Protein AF-A0A952IB17-F1 (afdb_monomer_lite)

Sequence (67 aa):
GALVEVGAARKNIQWLSEHLRMKNRSLGPPTADGAGLYLVKVVYPEAFGLPCEPSGPRFISNEPRKG

Foldseek 3Di:
DVVVCCVVVVDDPVVVVVVVVVVDCVPDDDDDDPVPDDDFDDDDPCVVVDDDDDGDDPPDDPDPPDD

Structure (mmCIF, N/CA/C/O backbone):
data_AF-A0A952IB17-F1
#
_entry.id   AF-A0A952IB17-F1
#
loop_
_atom_site.group_PDB
_atom_site.id
_atom_site.type_symbol
_atom_site.label_atom_id
_atom_site.label_alt_id
_atom_site.label_comp_id
_atom_site.label_asym_id
_atom_site.label_entity_id
_atom_site.label_seq_id
_atom_site.pdbx_PDB_ins_code
_atom_site.Cartn_x
_atom_site.Cartn_y
_atom_site.Cartn_z
_atom_site.occupancy
_atom_site.B_iso_or_equiv
_atom_site.auth_seq_id
_atom_site.auth_comp_id
_atom_site.auth_asym_id
_atom_site.auth_atom_id
_atom_site.pdbx_PDB_model_num
ATOM 1 N N . GLY A 1 1 ? 3.178 -3.820 -7.641 1.00 91.00 1 GLY A N 1
ATOM 2 C CA . GLY A 1 1 ? 3.574 -3.855 -9.060 1.00 91.00 1 GLY A CA 1
ATOM 3 C C . GLY A 1 1 ? 4.096 -2.512 -9.527 1.00 91.00 1 GLY A C 1
ATOM 4 O O . GLY A 1 1 ? 5.292 -2.367 -9.693 1.00 91.00 1 GLY A O 1
ATOM 5 N N . ALA A 1 2 ? 3.232 -1.507 -9.685 1.00 94.75 2 ALA A N 1
ATOM 6 C CA . ALA A 1 2 ? 3.586 -0.244 -10.353 1.00 94.75 2 ALA A CA 1
ATOM 7 C C . ALA A 1 2 ? 4.809 0.485 -9.785 1.00 94.75 2 ALA A C 1
ATOM 9 O O . ALA A 1 2 ? 5.703 0.853 -10.535 1.00 94.75 2 ALA A O 1
ATOM 10 N N . LEU A 1 3 ? 4.886 0.632 -8.463 1.00 95.56 3 LEU A N 1
ATOM 11 C CA . LEU A 1 3 ? 6.032 1.288 -7.828 1.00 95.56 3 LEU A CA 1
ATOM 12 C C . LEU A 1 3 ? 7.336 0.489 -7.980 1.00 95.56 3 LEU A C 1
ATOM 14 O O . LEU A 1 3 ? 8.402 1.088 -8.037 1.00 95.56 3 LEU A O 1
ATOM 18 N N . VAL A 1 4 ? 7.259 -0.840 -8.113 1.00 95.44 4 VAL A N 1
ATOM 19 C CA . VAL A 1 4 ? 8.430 -1.693 -8.383 1.00 95.44 4 VAL A CA 1
ATOM 20 C C . VAL A 1 4 ? 8.967 -1.437 -9.794 1.00 95.44 4 VAL A C 1
ATOM 22 O O . VAL A 1 4 ? 10.176 -1.349 -9.973 1.00 95.44 4 VAL A O 1
ATOM 25 N N . GLU A 1 5 ? 8.088 -1.252 -10.785 1.00 96.12 5 GLU A N 1
ATOM 26 C CA . GLU A 1 5 ? 8.488 -0.889 -12.155 1.00 96.12 5 GLU A CA 1
ATOM 27 C C . GLU A 1 5 ? 9.198 0.469 -12.215 1.00 96.12 5 GLU A C 1
ATOM 29 O O . GLU A 1 5 ? 10.182 0.621 -12.940 1.00 96.12 5 GLU A O 1
ATOM 34 N N . VAL A 1 6 ? 8.717 1.443 -11.434 1.00 96.19 6 VAL A N 1
ATOM 35 C CA . VAL A 1 6 ? 9.326 2.779 -11.348 1.00 96.19 6 VAL A CA 1
ATOM 36 C C . VAL A 1 6 ? 10.663 2.727 -10.610 1.00 96.19 6 VAL A C 1
ATOM 38 O O . VAL A 1 6 ? 11.662 3.230 -11.115 1.00 96.19 6 VAL A O 1
ATOM 41 N N . GLY A 1 7 ? 10.714 2.074 -9.444 1.00 95.44 7 GLY A N 1
ATOM 42 C CA . GLY A 1 7 ? 11.937 1.961 -8.642 1.00 95.44 7 GLY A CA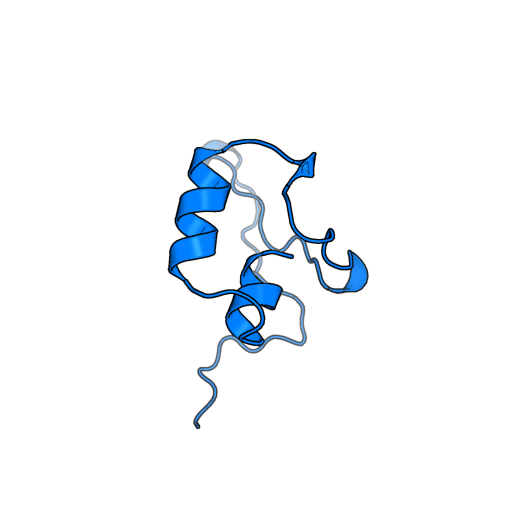 1
ATOM 43 C C . GLY A 1 7 ? 13.060 1.189 -9.340 1.00 95.44 7 GLY A C 1
ATOM 44 O O . GLY A 1 7 ? 14.230 1.472 -9.113 1.00 95.44 7 GLY A O 1
ATOM 45 N N . ALA A 1 8 ? 12.714 0.260 -10.234 1.00 96.50 8 ALA A N 1
ATOM 46 C CA . ALA A 1 8 ? 13.670 -0.461 -11.071 1.00 96.50 8 ALA A CA 1
ATOM 47 C C . ALA A 1 8 ? 14.009 0.257 -12.394 1.00 96.50 8 ALA A C 1
ATOM 49 O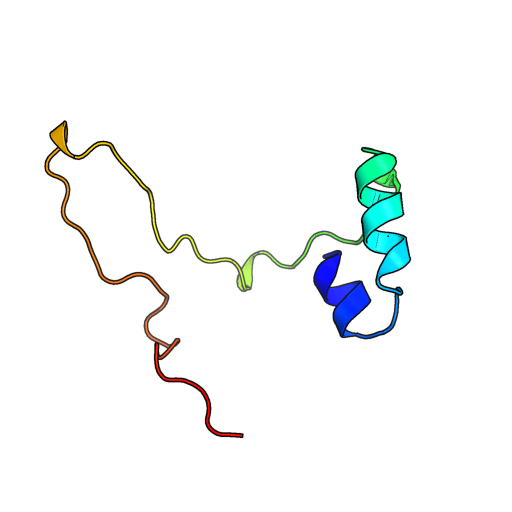 O . ALA A 1 8 ? 14.593 -0.360 -13.282 1.00 96.50 8 ALA A O 1
ATOM 50 N N . ALA A 1 9 ? 13.599 1.521 -12.556 1.00 96.00 9 ALA A N 1
ATOM 51 C CA . ALA A 1 9 ? 13.807 2.341 -13.752 1.00 96.00 9 ALA A CA 1
ATOM 52 C C . ALA A 1 9 ? 13.239 1.757 -15.067 1.00 96.00 9 ALA A C 1
ATOM 54 O O . ALA A 1 9 ? 13.601 2.204 -16.154 1.00 96.00 9 ALA A O 1
ATOM 55 N N . ARG A 1 10 ? 12.307 0.794 -14.999 1.00 96.31 10 ARG A N 1
ATOM 56 C CA . ARG A 1 10 ? 11.622 0.227 -16.181 1.00 96.31 10 ARG A CA 1
ATOM 57 C C . ARG A 1 10 ? 10.491 1.117 -16.689 1.00 96.31 10 ARG A C 1
ATOM 59 O O . ARG A 1 10 ? 10.108 1.043 -17.857 1.00 96.31 10 ARG A O 1
ATOM 66 N N . LYS A 1 11 ? 9.938 1.950 -15.806 1.00 96.19 11 LYS A N 1
ATOM 67 C CA . LYS A 1 11 ? 8.959 2.998 -16.108 1.00 96.19 11 LYS A CA 1
ATOM 68 C C . LYS A 1 11 ? 9.401 4.294 -15.439 1.00 96.19 11 LYS A C 1
ATOM 70 O O . LYS A 1 11 ? 10.022 4.269 -14.382 1.00 96.19 11 LYS A O 1
ATOM 75 N N . ASN A 1 12 ? 9.079 5.429 -16.049 1.00 95.81 12 ASN A N 1
ATOM 76 C CA . ASN A 1 12 ? 9.340 6.733 -15.443 1.00 95.81 12 ASN A CA 1
ATOM 77 C C . ASN A 1 12 ? 8.215 7.122 -14.460 1.00 95.81 12 ASN A C 1
ATOM 79 O O . ASN A 1 12 ? 7.177 6.465 -14.378 1.00 95.81 12 ASN A O 1
ATOM 83 N N . ILE A 1 13 ? 8.418 8.206 -13.709 1.00 95.38 13 ILE A N 1
ATOM 84 C CA . ILE A 1 13 ? 7.437 8.704 -12.729 1.00 95.38 13 ILE A CA 1
ATOM 85 C C . ILE A 1 13 ? 6.145 9.177 -13.417 1.00 95.38 13 ILE A C 1
ATOM 87 O O . ILE A 1 13 ? 5.048 8.923 -12.921 1.00 95.38 13 ILE A O 1
ATOM 91 N N . GLN A 1 14 ? 6.267 9.819 -14.582 1.00 96.50 14 GLN A N 1
ATOM 92 C CA . GLN A 1 14 ? 5.135 10.350 -15.344 1.00 96.50 14 GLN A CA 1
ATOM 93 C C . GLN A 1 14 ? 4.147 9.248 -15.766 1.00 96.50 14 GLN A C 1
ATOM 95 O O . GLN A 1 14 ? 2.932 9.433 -15.672 1.00 96.50 14 GLN A O 1
ATOM 100 N N . TRP A 1 15 ? 4.662 8.071 -16.125 1.00 95.50 15 TRP A N 1
ATOM 101 C CA . TRP A 1 15 ? 3.876 6.895 -16.489 1.00 95.50 15 TRP A CA 1
ATOM 102 C C . TRP A 1 15 ? 2.904 6.478 -15.380 1.00 95.50 15 TRP A C 1
ATOM 104 O O . TRP A 1 15 ? 1.781 6.077 -15.674 1.00 95.50 15 TRP A O 1
ATOM 114 N N . LEU A 1 16 ? 3.289 6.595 -14.103 1.00 95.00 16 LEU A N 1
ATOM 115 C CA . LEU A 1 16 ? 2.407 6.224 -12.993 1.00 95.00 16 LEU A CA 1
ATOM 116 C C . LEU A 1 16 ? 1.171 7.133 -12.928 1.00 95.00 16 LEU A C 1
ATOM 118 O O . LEU A 1 16 ? 0.060 6.650 -12.710 1.00 95.00 16 LEU A O 1
ATOM 122 N N . SER A 1 17 ? 1.358 8.435 -13.157 1.00 94.75 17 SER A N 1
ATOM 123 C CA . SER A 1 17 ? 0.267 9.415 -13.198 1.00 94.75 17 SER A CA 1
ATOM 124 C C . SER A 1 17 ? -0.691 9.138 -14.360 1.00 94.75 17 SER A C 1
ATOM 126 O O . SER A 1 17 ? -1.911 9.080 -14.182 1.00 94.75 17 SER A O 1
ATOM 128 N N . GLU A 1 18 ? -0.142 8.870 -15.547 1.00 94.06 18 GLU A N 1
ATOM 129 C CA . GLU A 1 18 ? -0.923 8.478 -16.724 1.00 94.06 18 GLU A CA 1
ATOM 130 C C . GLU A 1 18 ? -1.697 7.182 -16.477 1.00 94.06 18 GLU A C 1
ATOM 132 O O . GLU A 1 18 ? -2.887 7.093 -16.790 1.00 94.06 18 GLU A O 1
ATOM 137 N N . HIS A 1 19 ? -1.052 6.201 -15.844 1.00 93.38 19 HIS A N 1
ATOM 138 C CA . HIS A 1 19 ? -1.657 4.924 -15.503 1.00 93.38 19 HIS A CA 1
ATOM 139 C C . HIS A 1 19 ? -2.860 5.073 -14.561 1.00 93.38 19 HIS A C 1
ATOM 141 O O . HIS A 1 19 ? -3.921 4.498 -14.819 1.00 93.38 19 HIS A O 1
ATOM 147 N N . LEU A 1 20 ? -2.737 5.900 -13.518 1.00 94.50 20 LEU A N 1
ATOM 148 C CA . LEU A 1 20 ? -3.839 6.207 -12.600 1.00 94.50 20 LEU A CA 1
ATOM 149 C C . LEU A 1 20 ? -5.013 6.891 -13.312 1.00 94.50 20 LEU A C 1
ATOM 151 O O . LEU A 1 20 ? -6.171 6.578 -13.029 1.00 94.50 20 LEU A O 1
ATOM 155 N N . ARG A 1 21 ? -4.729 7.785 -14.267 1.00 96.25 21 ARG A N 1
ATOM 156 C CA . ARG A 1 21 ? -5.763 8.491 -15.036 1.00 96.25 21 ARG A CA 1
ATOM 157 C C . ARG A 1 21 ? -6.569 7.559 -15.941 1.00 96.25 21 ARG A C 1
ATOM 159 O O . ARG A 1 21 ? -7.764 7.777 -16.111 1.00 96.25 21 ARG A O 1
ATOM 166 N N . MET A 1 22 ? -5.943 6.515 -16.480 1.00 94.31 22 MET A N 1
ATOM 167 C CA . MET A 1 22 ? -6.616 5.546 -17.353 1.00 94.31 22 MET A CA 1
ATOM 168 C C . MET A 1 22 ? -7.617 4.645 -16.618 1.00 94.31 22 MET A C 1
ATOM 170 O O . MET A 1 22 ? -8.524 4.125 -17.261 1.00 94.31 22 MET A O 1
ATOM 174 N N . LYS A 1 23 ? -7.457 4.424 -15.302 1.00 93.25 23 LYS A N 1
ATOM 175 C CA . LYS A 1 23 ? -8.319 3.538 -14.484 1.00 93.25 23 LYS A CA 1
ATOM 176 C C . LYS A 1 23 ? -8.575 2.152 -15.110 1.00 93.25 23 LYS A C 1
ATOM 178 O O . LYS A 1 23 ? -9.621 1.548 -14.895 1.00 93.25 23 LYS A O 1
ATOM 183 N N . ASN A 1 24 ? -7.616 1.636 -15.880 1.00 94.69 24 ASN A N 1
ATOM 184 C CA . ASN A 1 24 ? -7.766 0.405 -16.652 1.00 94.69 24 ASN A CA 1
ATOM 185 C C . ASN A 1 24 ? -6.754 -0.650 -16.188 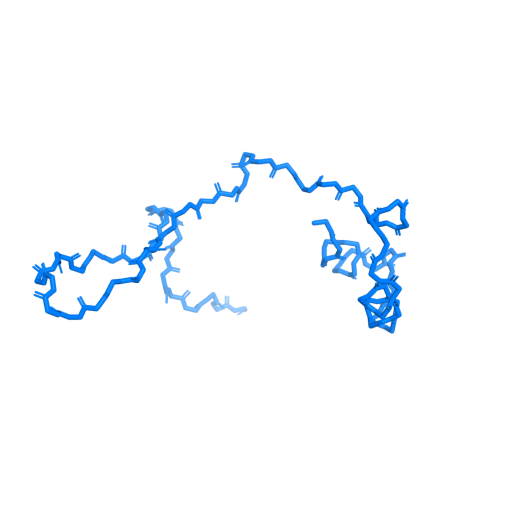1.00 94.69 24 ASN A C 1
ATOM 187 O O . ASN A 1 24 ? -5.552 -0.524 -16.436 1.00 94.69 24 ASN A O 1
ATOM 191 N N . ARG A 1 25 ? -7.246 -1.713 -15.534 1.00 93.19 25 ARG A N 1
ATOM 192 C CA . ARG A 1 25 ? -6.393 -2.769 -14.966 1.00 93.19 25 ARG A CA 1
ATOM 193 C C . ARG A 1 25 ? -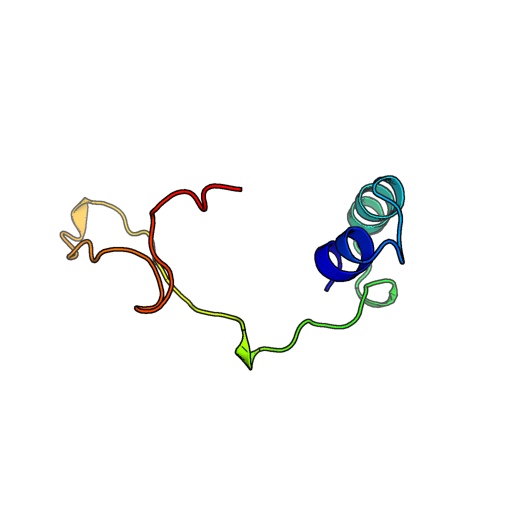5.624 -3.550 -16.030 1.00 93.19 25 ARG A C 1
ATOM 195 O O . ARG A 1 25 ? -4.501 -3.963 -15.740 1.00 93.19 25 ARG A O 1
ATOM 202 N N . SER A 1 26 ? -6.178 -3.711 -17.231 1.00 93.44 26 SER A N 1
ATOM 203 C CA . SER A 1 26 ? -5.549 -4.459 -18.329 1.00 93.44 26 SER A CA 1
ATOM 204 C C . SER A 1 26 ? -4.259 -3.806 -18.828 1.00 93.44 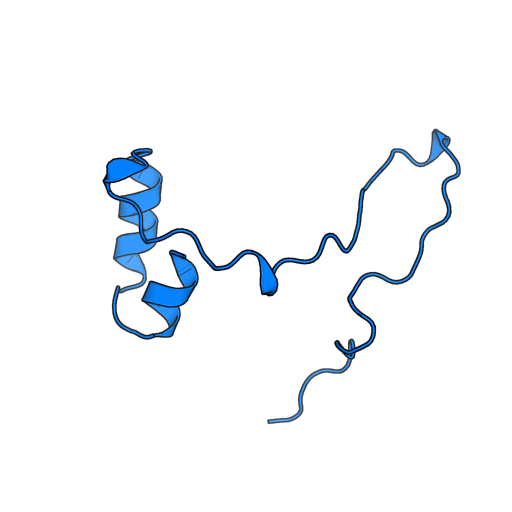26 SER A C 1
ATOM 206 O O . SER A 1 26 ? -3.396 -4.487 -19.366 1.00 93.44 26 SER A O 1
ATOM 208 N N . LEU A 1 27 ? -4.103 -2.495 -18.615 1.00 91.38 27 LEU A N 1
ATOM 209 C CA . LEU A 1 27 ? -2.884 -1.739 -18.931 1.00 91.38 27 LEU A CA 1
ATOM 210 C C . LEU A 1 27 ? -1.910 -1.673 -17.746 1.00 91.38 27 LEU A C 1
ATOM 212 O O . LEU A 1 27 ? -0.930 -0.927 -17.773 1.00 91.38 27 LEU A O 1
ATOM 216 N N . GLY A 1 28 ? -2.232 -2.376 -16.659 1.00 90.06 28 GLY A N 1
ATOM 217 C CA . GLY A 1 28 ? -1.489 -2.329 -15.415 1.00 90.06 28 GLY A CA 1
ATOM 218 C C . GLY A 1 28 ? -0.296 -3.267 -15.379 1.00 90.06 28 GLY A C 1
ATOM 219 O O . GLY A 1 28 ? -0.245 -4.260 -16.097 1.00 90.06 28 GLY A O 1
ATOM 220 N N . PRO A 1 29 ? 0.664 -2.980 -14.491 1.00 92.00 29 PRO A N 1
ATOM 221 C CA . PRO A 1 29 ? 1.810 -3.847 -14.284 1.00 92.00 29 PRO A CA 1
ATOM 222 C C . PRO A 1 29 ? 1.367 -5.174 -13.651 1.00 92.00 29 PRO A C 1
ATOM 224 O O . PRO A 1 29 ? 0.273 -5.247 -13.059 1.00 92.00 29 PRO A O 1
ATOM 227 N N . PRO A 1 30 ? 2.229 -6.203 -13.692 1.00 93.44 30 PRO A N 1
ATOM 228 C CA . PRO A 1 30 ? 2.000 -7.442 -12.967 1.00 93.44 30 PRO A CA 1
ATOM 229 C C . PRO A 1 30 ? 1.643 -7.191 -11.497 1.00 93.44 30 PRO A C 1
ATOM 231 O O . PRO A 1 30 ? 2.128 -6.248 -10.849 1.00 93.44 30 PRO A O 1
ATOM 234 N N . THR A 1 31 ? 0.747 -8.026 -10.973 1.00 94.06 31 THR A N 1
ATOM 235 C CA . THR A 1 31 ? 0.452 -8.060 -9.537 1.00 94.06 31 THR A CA 1
ATOM 236 C C . THR A 1 31 ? 1.744 -8.412 -8.794 1.00 94.06 31 THR A C 1
ATOM 238 O O . THR A 1 31 ? 2.504 -9.257 -9.255 1.00 94.06 31 THR A O 1
ATOM 241 N N . ALA A 1 32 ? 2.035 -7.717 -7.689 1.00 94.25 32 ALA A N 1
ATOM 242 C CA . ALA A 1 32 ? 3.189 -8.083 -6.867 1.00 94.25 32 ALA A CA 1
ATOM 243 C C . ALA A 1 32 ? 2.942 -9.437 -6.188 1.00 94.25 32 ALA A C 1
ATOM 245 O O . ALA A 1 32 ? 1.789 -9.807 -5.975 1.00 94.25 32 ALA A O 1
ATOM 246 N N . ASP A 1 33 ? 4.017 -10.137 -5.833 1.00 94.31 33 ASP A N 1
ATOM 247 C CA . ASP A 1 33 ? 3.920 -11.375 -5.067 1.00 94.31 33 ASP A CA 1
ATOM 248 C C . ASP A 1 33 ? 3.254 -11.118 -3.702 1.00 94.31 33 ASP A C 1
ATOM 250 O O . ASP A 1 33 ? 3.553 -10.129 -3.024 1.00 94.31 33 ASP A O 1
ATOM 254 N N . GLY A 1 34 ? 2.342 -12.007 -3.311 1.00 94.00 34 GLY A N 1
ATOM 255 C CA . GLY A 1 34 ? 1.652 -11.948 -2.027 1.00 94.00 34 GLY A CA 1
ATOM 256 C C . GLY A 1 34 ? 2.557 -12.281 -0.842 1.00 94.00 34 GLY A C 1
ATOM 257 O O . GLY A 1 34 ? 2.295 -11.802 0.258 1.00 94.00 34 GLY A O 1
ATOM 258 N N . ALA A 1 35 ? 3.647 -13.028 -1.052 1.00 93.81 35 ALA A N 1
ATOM 259 C CA . ALA A 1 35 ? 4.560 -13.443 0.014 1.00 93.81 35 ALA A CA 1
ATOM 260 C C . ALA A 1 35 ? 5.214 -12.265 0.764 1.00 93.81 35 ALA A C 1
ATOM 262 O O . ALA A 1 35 ? 5.615 -12.414 1.915 1.00 93.81 35 ALA A O 1
ATOM 263 N N . GLY A 1 36 ? 5.311 -11.090 0.130 1.00 91.38 36 GLY A N 1
ATOM 264 C CA . GLY A 1 36 ? 5.854 -9.872 0.739 1.00 91.38 36 GLY A CA 1
ATOM 265 C C . GLY A 1 36 ? 4.820 -8.946 1.393 1.00 91.38 36 GLY A C 1
ATOM 266 O O . GLY A 1 36 ? 5.199 -7.874 1.865 1.00 91.38 36 GLY A O 1
ATOM 267 N N . LEU A 1 37 ? 3.527 -9.293 1.389 1.00 92.31 37 LEU A N 1
ATOM 268 C CA . LEU A 1 37 ? 2.449 -8.435 1.888 1.00 92.31 37 LEU A CA 1
ATOM 269 C C . LEU A 1 37 ? 2.017 -8.851 3.301 1.00 92.31 37 LEU A C 1
ATOM 271 O O . LEU A 1 37 ? 1.571 -9.973 3.516 1.00 92.31 37 LEU A O 1
ATOM 275 N N . TYR A 1 38 ? 2.075 -7.914 4.250 1.00 91.19 38 TYR A N 1
ATOM 276 C CA . TYR A 1 38 ? 1.700 -8.149 5.647 1.00 91.19 38 TYR A CA 1
ATOM 277 C C . TYR A 1 38 ? 0.607 -7.173 6.096 1.00 91.19 38 TYR A C 1
ATOM 279 O O . TYR A 1 38 ? 0.743 -5.960 5.927 1.00 91.19 38 TYR A O 1
ATOM 287 N N . LEU A 1 39 ? -0.465 -7.690 6.708 1.00 90.56 39 LEU A N 1
ATOM 288 C CA . LEU A 1 39 ? -1.469 -6.874 7.396 1.00 90.56 39 LEU A CA 1
ATOM 289 C C . LEU A 1 39 ? -0.925 -6.478 8.773 1.00 90.56 39 LEU A C 1
ATOM 291 O O . LEU A 1 39 ? -0.854 -7.308 9.673 1.00 90.56 39 LEU A O 1
ATOM 295 N N . VAL A 1 40 ? -0.523 -5.216 8.924 1.00 88.69 40 VAL A N 1
ATOM 296 C CA . VAL A 1 40 ? 0.178 -4.739 10.133 1.00 88.69 40 VAL A CA 1
ATOM 297 C C . VAL A 1 40 ? -0.695 -3.942 11.095 1.00 88.69 40 VAL A C 1
ATOM 299 O O . VAL A 1 40 ? -0.313 -3.753 12.245 1.00 88.69 40 VAL A O 1
ATOM 302 N N . LYS A 1 41 ? -1.831 -3.418 10.626 1.00 86.88 41 LYS A N 1
ATOM 303 C CA . LYS A 1 41 ? -2.718 -2.575 11.428 1.00 86.88 41 LYS A CA 1
ATOM 304 C C . LYS A 1 41 ? -4.121 -2.560 10.836 1.00 86.88 41 LYS A C 1
ATOM 306 O O . LYS A 1 41 ? -4.278 -2.423 9.625 1.00 86.88 41 LYS A O 1
ATOM 311 N N . VAL A 1 42 ? -5.122 -2.631 11.707 1.0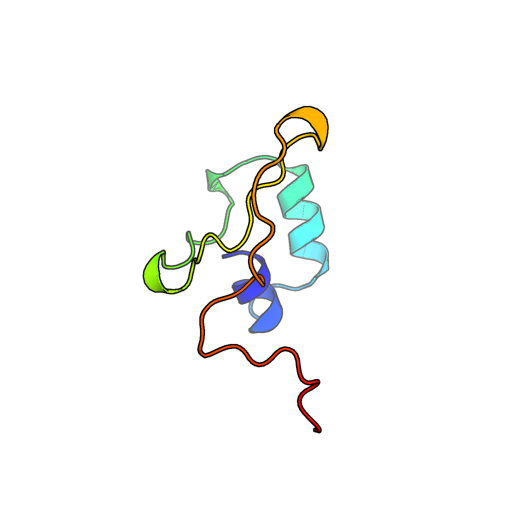0 89.69 42 VAL A N 1
ATOM 312 C CA . VAL A 1 42 ? -6.522 -2.331 11.392 1.00 89.69 42 VAL A CA 1
ATOM 313 C C . VAL A 1 42 ? -6.958 -1.201 12.318 1.00 89.69 42 VAL A C 1
ATOM 315 O O . VAL A 1 42 ? -6.657 -1.232 13.508 1.00 89.69 42 VAL A O 1
ATOM 318 N N . VAL A 1 43 ? -7.601 -0.172 11.769 1.00 89.12 43 VAL A N 1
ATOM 319 C CA . VAL A 1 43 ? -8.026 1.006 12.535 1.00 89.12 43 VAL A CA 1
ATOM 320 C C . VAL A 1 43 ? -9.513 0.887 12.847 1.00 89.12 43 VAL A C 1
ATOM 322 O O . VAL A 1 43 ? -10.321 0.760 11.930 1.00 89.12 43 VAL A O 1
ATOM 325 N N . TYR A 1 44 ? -9.856 0.958 14.133 1.00 90.31 44 TYR A N 1
ATOM 326 C CA . TYR A 1 44 ? -11.231 0.989 14.630 1.00 90.31 44 TYR A CA 1
ATOM 327 C C . TYR A 1 44 ? -11.481 2.276 15.428 1.00 90.31 44 TYR A C 1
ATOM 329 O O . TYR A 1 44 ? -10.532 2.818 16.000 1.00 90.31 44 TYR A O 1
ATOM 337 N N . PRO A 1 45 ? -12.735 2.761 15.495 1.00 94.88 45 PRO A N 1
ATOM 338 C CA . PRO A 1 45 ? -13.109 3.832 16.414 1.00 94.88 45 PRO A CA 1
ATOM 339 C C . PRO A 1 45 ? -12.730 3.517 17.867 1.00 94.88 45 PRO A C 1
ATOM 341 O O . PRO A 1 45 ? -12.861 2.380 18.319 1.00 94.88 45 PRO A O 1
ATOM 344 N N . GLU A 1 46 ? -12.324 4.539 18.621 1.00 92.81 46 GLU A N 1
ATOM 345 C CA . GLU A 1 46 ? -11.866 4.388 20.013 1.00 92.81 46 GLU A CA 1
ATOM 346 C C . GLU A 1 46 ? -12.926 3.782 20.940 1.00 92.81 46 GLU A C 1
ATOM 348 O O . GLU A 1 46 ? -12.587 3.053 21.868 1.00 92.81 46 GLU A O 1
ATOM 353 N N . ALA A 1 47 ? -14.212 4.009 20.647 1.00 96.75 47 ALA A N 1
ATOM 354 C CA . ALA A 1 47 ? -15.344 3.484 21.415 1.00 96.75 47 ALA A CA 1
ATOM 355 C C . ALA A 1 47 ? -15.350 1.950 21.551 1.00 96.75 47 ALA A C 1
ATOM 357 O O . ALA A 1 47 ? -15.994 1.420 22.452 1.00 96.75 47 ALA A O 1
ATOM 358 N N . PHE A 1 48 ? -14.637 1.233 20.678 1.00 94.62 48 PHE A N 1
ATOM 359 C CA . PHE A 1 48 ? -14.519 -0.222 20.749 1.00 94.62 48 PHE A CA 1
ATOM 360 C C . PHE A 1 48 ? -13.456 -0.711 21.744 1.00 94.62 48 PHE A C 1
ATOM 362 O O . PHE A 1 48 ? -13.390 -1.912 21.994 1.00 94.62 48 PHE A O 1
ATOM 369 N N . GLY A 1 49 ? -12.631 0.181 22.308 1.00 92.44 49 GLY A N 1
ATOM 370 C CA . GLY A 1 49 ? -11.681 -0.150 23.377 1.00 92.44 49 GLY A CA 1
ATOM 371 C C . GLY A 1 49 ? -10.674 -1.250 23.022 1.00 92.44 49 GLY A C 1
ATOM 372 O O . GLY A 1 49 ? -10.243 -1.992 23.902 1.00 92.44 49 GLY A O 1
ATOM 373 N N . LEU A 1 50 ? -10.333 -1.400 21.738 1.00 90.56 50 LEU A N 1
ATOM 374 C CA . LEU A 1 50 ? -9.464 -2.482 21.273 1.00 90.56 50 LEU A CA 1
ATOM 375 C C . LEU A 1 50 ? -7.988 -2.225 21.633 1.00 90.56 50 LEU A C 1
ATOM 377 O O . LEU A 1 50 ? -7.535 -1.080 21.545 1.00 90.56 50 LEU A O 1
ATOM 381 N N . PRO A 1 51 ? -7.209 -3.273 21.970 1.00 85.88 51 PRO A N 1
ATOM 382 C CA . PRO A 1 51 ? -5.772 -3.146 22.194 1.00 85.88 51 PRO A CA 1
ATOM 383 C C . PRO A 1 51 ? -5.037 -2.589 20.968 1.00 85.88 51 PRO A C 1
ATOM 385 O O . PRO A 1 51 ? -5.282 -3.005 19.834 1.00 85.88 51 PRO A O 1
ATOM 388 N N . CYS A 1 52 ? -4.105 -1.662 21.200 1.00 79.06 52 CYS A N 1
ATOM 389 C CA . CYS A 1 52 ? -3.226 -1.125 20.168 1.00 79.06 52 CYS A CA 1
ATOM 390 C C . CYS A 1 52 ? -1.864 -1.824 20.258 1.00 79.06 52 CYS A C 1
ATOM 392 O O . CYS A 1 52 ? -1.040 -1.483 21.103 1.00 79.06 52 CYS A O 1
ATOM 394 N N . GLU A 1 53 ? -1.643 -2.815 19.399 1.00 75.31 53 GLU A N 1
ATOM 395 C CA . GLU A 1 53 ? -0.358 -3.511 19.292 1.00 75.31 53 GLU A CA 1
ATOM 396 C C . GLU A 1 53 ? 0.640 -2.709 18.428 1.00 75.31 53 GLU A C 1
ATOM 398 O O . GLU A 1 53 ? 0.227 -1.992 17.504 1.00 75.31 53 GLU A O 1
ATOM 403 N N . PRO A 1 54 ? 1.960 -2.820 18.677 1.00 74.06 54 PRO A N 1
ATOM 404 C CA . PRO A 1 54 ? 2.973 -2.226 17.813 1.00 74.06 54 PRO A CA 1
ATOM 405 C C . PRO A 1 54 ? 2.843 -2.758 16.378 1.00 74.06 54 PRO A C 1
ATOM 407 O O . PRO A 1 54 ? 2.766 -3.961 16.134 1.00 74.06 54 PRO A O 1
ATOM 410 N N . SER A 1 55 ? 2.811 -1.843 15.408 1.00 74.25 55 SER A N 1
ATOM 411 C CA . SER A 1 55 ? 2.598 -2.183 14.001 1.00 74.25 55 SER A CA 1
ATOM 412 C C . SER A 1 55 ? 3.875 -2.702 13.345 1.00 74.25 55 SER A C 1
ATOM 414 O O . SER A 1 55 ? 4.882 -1.995 13.332 1.00 74.25 55 SER A O 1
ATOM 416 N N . GLY A 1 56 ? 3.798 -3.867 12.702 1.00 75.00 56 GLY A N 1
ATOM 417 C CA . GLY A 1 56 ? 4.831 -4.352 11.784 1.00 75.00 56 GLY A CA 1
ATOM 418 C C . GLY A 1 56 ? 5.232 -5.813 12.011 1.00 75.00 56 GLY A C 1
ATOM 419 O O . GLY A 1 56 ? 5.067 -6.342 13.108 1.00 75.00 56 GLY A O 1
ATOM 420 N N . PRO A 1 57 ? 5.774 -6.501 10.992 1.00 80.12 57 PRO A N 1
ATOM 421 C CA . PRO A 1 57 ? 6.413 -7.798 11.180 1.00 80.12 57 PRO A CA 1
ATOM 422 C C . PRO A 1 57 ? 7.630 -7.679 12.107 1.00 80.12 57 PRO A C 1
ATOM 424 O O . PRO A 1 57 ? 8.378 -6.708 12.020 1.00 80.12 57 PRO A O 1
ATOM 427 N N . ARG A 1 58 ? 7.893 -8.704 12.932 1.00 73.62 58 ARG A N 1
ATOM 428 C CA . ARG A 1 58 ? 8.965 -8.687 13.957 1.00 73.62 58 ARG A CA 1
ATOM 429 C C . ARG A 1 58 ? 10.384 -8.409 13.441 1.00 73.62 58 ARG A C 1
ATOM 431 O O . ARG A 1 58 ? 11.262 -8.113 14.237 1.00 73.62 58 ARG A O 1
ATOM 438 N N . PHE A 1 59 ? 10.619 -8.537 12.139 1.00 76.81 59 PHE A N 1
ATOM 439 C CA . PHE A 1 59 ? 11.920 -8.316 11.505 1.00 76.81 59 PHE A CA 1
ATOM 440 C C . PHE A 1 59 ? 12.118 -6.886 10.974 1.00 76.81 59 PHE A C 1
ATOM 442 O O . PHE A 1 59 ? 13.200 -6.573 10.482 1.00 76.81 59 PHE A O 1
ATOM 449 N N . ILE A 1 60 ? 11.098 -6.023 11.031 1.00 74.62 60 ILE A N 1
ATOM 450 C CA . ILE A 1 60 ? 11.206 -4.626 10.602 1.00 74.62 60 ILE A CA 1
ATOM 451 C C . ILE A 1 60 ? 11.446 -3.759 11.840 1.00 74.62 60 ILE A C 1
ATOM 453 O O . ILE A 1 60 ? 10.525 -3.500 12.612 1.00 74.62 60 ILE A O 1
ATOM 457 N N . SER A 1 61 ? 12.687 -3.310 12.033 1.00 69.62 61 SER A N 1
ATOM 458 C CA . SER A 1 61 ? 13.009 -2.301 13.046 1.00 69.62 61 SER A CA 1
ATOM 459 C C . SER A 1 61 ? 12.433 -0.950 12.630 1.00 69.62 61 SER A C 1
ATOM 461 O O . SER A 1 61 ? 12.584 -0.535 11.482 1.00 69.62 61 SER A O 1
ATOM 463 N N . ASN A 1 62 ? 11.837 -0.223 13.574 1.00 63.72 62 ASN A N 1
ATOM 464 C CA . ASN A 1 62 ? 11.371 1.150 13.351 1.00 63.72 62 ASN A CA 1
ATOM 465 C C . ASN A 1 62 ? 12.519 2.184 13.428 1.00 63.72 62 ASN A C 1
ATOM 467 O O . ASN A 1 62 ? 12.283 3.382 13.562 1.00 63.72 62 ASN A O 1
ATOM 471 N N . GLU A 1 63 ? 13.770 1.719 13.388 1.00 61.47 63 GLU A N 1
ATOM 472 C CA . GLU A 1 63 ? 14.962 2.559 13.426 1.00 61.47 63 GLU A CA 1
ATOM 473 C C . GLU A 1 63 ? 15.330 3.025 12.010 1.00 61.47 63 GLU A C 1
ATOM 475 O O . GLU A 1 63 ? 15.350 2.219 11.072 1.00 61.47 63 GLU A O 1
ATOM 480 N N . PRO A 1 64 ? 15.649 4.317 11.817 1.00 55.28 64 PRO A N 1
ATOM 481 C CA . PRO A 1 64 ? 16.114 4.803 10.529 1.00 55.28 64 PRO A CA 1
ATOM 482 C C . PRO A 1 64 ? 17.423 4.098 10.160 1.00 55.28 64 PRO A C 1
ATOM 484 O O . PRO A 1 64 ? 18.406 4.158 10.900 1.00 55.28 64 PRO A O 1
ATOM 487 N N . ARG A 1 65 ? 17.450 3.437 8.995 1.00 56.25 65 ARG A N 1
ATOM 488 C CA . ARG A 1 65 ? 18.683 2.867 8.440 1.00 56.25 65 ARG A CA 1
ATOM 489 C C . ARG A 1 65 ? 19.678 4.008 8.217 1.00 56.25 65 ARG A C 1
ATOM 491 O O . ARG A 1 65 ? 19.443 4.851 7.353 1.00 56.25 65 ARG A O 1
ATOM 498 N N . LYS A 1 66 ? 20.761 4.048 9.001 1.00 51.47 66 LYS A N 1
ATOM 499 C CA . LYS A 1 66 ? 21.902 4.927 8.720 1.00 51.47 66 LYS A CA 1
ATOM 500 C C . LYS A 1 66 ? 22.529 4.456 7.406 1.00 51.47 66 LYS A C 1
ATOM 502 O O . LYS A 1 66 ? 22.893 3.286 7.298 1.00 51.47 66 LYS A O 1
ATOM 507 N N . GLY A 1 67 ? 22.511 5.338 6.409 1.00 57.28 67 GLY A N 1
ATOM 508 C CA . GLY A 1 67 ? 23.219 5.157 5.142 1.00 57.28 67 GLY A CA 1
ATOM 509 C C . GLY A 1 67 ? 24.720 5.320 5.300 1.00 57.28 67 GLY A C 1
ATOM 510 O O . GLY A 1 67 ? 25.148 5.836 6.360 1.00 57.28 67 GLY A O 1
#

pLDDT: mean 87.5, std 11.7, range [51.47, 96.75]

Secondary structure (DSSP, 8-state):
-HHHHHHTTSS-HHHHHHHHHHT-GGGSPPPPPGGG---------GGG----PPPS-TT--SS----

Radius of gyration: 17.29 Å; chains: 1; bounding box: 39×24×42 Å